Protein AF-A0A3D2IIH6-F1 (afdb_monomer)

Mean predicted aligned error: 4.32 Å

Radius of gyration: 14.69 Å; Cα contacts (8 Å, |Δi|>4): 122; chains: 1; bounding box: 38×23×38 Å

Nearest PDB structures (foldseek):
  1h8e-assembly1_E  TM=9.989E-01  e=1.960E-14  Bos taurus
  8h9e-assembly1_E  TM=9.942E-01  e=1.830E-14  Homo sapiens
  5dn6-assembly1_E  TM=9.930E-01  e=5.520E-14  Paracoccus denitrificans
  6yo0-assembly1_F1  TM=9.933E-01  e=1.354E-13  Tetrahymena thermophila
  6foc-assembly1_E  TM=9.956E-01  e=3.559E-13  Mycolicibacterium smegmatis MC2 155

Sequence (96 aa):
MNEPPGARARVALSGLTVAEYFRDEVSRDILLFIDNIFRFTQAGSEVSALLGRMPSAVGYQPTLATEMGAMQERITSTKKGSITSVQAVYVPADDL

pLDDT: mean 91.49, std 7.33, range [54.0, 97.81]

Solvent-accessible surface area (backbone atoms only — not comparable to full-atom values): 5538 Å² total; per-residue (Å²): 139,89,70,57,42,71,56,48,50,40,50,66,58,54,56,46,52,55,51,45,46,39,15,68,75,66,44,34,78,40,83,44,78,39,86,47,53,44,51,35,54,52,17,41,23,54,47,32,52,75,70,69,49,74,62,36,78,97,62,34,36,73,56,46,69,59,58,49,44,67,55,52,70,68,58,41,72,56,98,51,23,28,41,48,73,52,66,44,74,70,63,71,92,80,63,131

Secondary structure (DSSP, 8-state):
--S-HHHHHHHHHHHHHHHHHHHHTS---EEEEETTHHHHHHHHHHHHHHTTPPP-GGG--TTHHHHHHHHHTTSS--SS--EEEEE----GGG--

Foldseek 3Di:
DPDALVCQLCVLVVQLVVVVCCCPVVLEAEEAEAPAPVSNFVSQLVVQVVVVADADPPSTHPCSVVSVCVSVVSQAADPSYHYHYDHHYDDPPPDD

Structure (mmCIF, N/CA/C/O backbone):
data_AF-A0A3D2IIH6-F1
#
_entry.id   AF-A0A3D2IIH6-F1
#
loop_
_atom_site.group_PDB
_atom_site.id
_atom_site.type_symbol
_atom_site.label_atom_id
_atom_site.label_alt_id
_atom_site.label_comp_id
_atom_site.label_asym_id
_atom_site.label_entity_id
_atom_site.label_seq_id
_atom_site.pdbx_PDB_ins_code
_atom_site.Cartn_x
_atom_site.Cartn_y
_atom_site.Cartn_z
_atom_site.occupancy
_atom_site.B_iso_or_equiv
_atom_site.auth_seq_id
_atom_site.auth_comp_id
_atom_site.auth_asym_id
_atom_site.auth_atom_id
_atom_site.pdbx_PDB_model_num
ATOM 1 N N . MET A 1 1 ? 1.399 -14.202 -11.288 1.00 62.03 1 MET A N 1
ATOM 2 C CA . MET A 1 1 ? 1.128 -12.754 -11.443 1.00 62.03 1 MET A CA 1
ATOM 3 C C . MET A 1 1 ? 0.643 -12.533 -12.855 1.00 62.03 1 MET A C 1
ATOM 5 O O . MET A 1 1 ? 1.451 -12.350 -13.750 1.00 62.03 1 MET A O 1
ATOM 9 N N . ASN A 1 2 ? -0.663 -12.649 -13.049 1.00 89.69 2 ASN A N 1
ATOM 10 C CA . ASN A 1 2 ? -1.261 -12.776 -14.380 1.00 89.69 2 ASN A CA 1
ATOM 11 C C . ASN A 1 2 ? -2.012 -11.486 -14.750 1.00 89.69 2 ASN A C 1
ATOM 13 O O . ASN A 1 2 ? -2.352 -11.264 -15.904 1.00 89.69 2 ASN A O 1
ATOM 17 N N . GLU A 1 3 ? -2.249 -10.646 -13.739 1.00 94.19 3 GLU A N 1
ATOM 18 C CA . GLU A 1 3 ? -2.995 -9.401 -13.826 1.00 94.19 3 GLU A CA 1
ATOM 19 C C . GLU A 1 3 ? -2.126 -8.244 -14.339 1.00 94.19 3 GLU A C 1
ATOM 21 O O . GLU A 1 3 ? -0.935 -8.148 -13.991 1.00 94.19 3 GLU A O 1
ATOM 26 N N . PRO A 1 4 ? -2.721 -7.314 -15.109 1.00 94.62 4 PRO A N 1
ATOM 27 C CA . PRO A 1 4 ? -2.012 -6.159 -15.634 1.00 94.62 4 PRO A CA 1
ATOM 28 C C . PRO A 1 4 ? -1.500 -5.251 -14.503 1.00 94.62 4 PRO A C 1
ATOM 30 O O . PRO A 1 4 ? -2.063 -5.228 -13.400 1.00 94.62 4 PRO A O 1
ATOM 33 N N . PRO A 1 5 ? -0.450 -4.450 -14.760 1.00 92.50 5 PRO A N 1
ATOM 34 C CA . PRO A 1 5 ? 0.158 -3.594 -13.741 1.00 92.50 5 PRO A CA 1
ATOM 35 C C . PRO A 1 5 ? -0.830 -2.594 -13.130 1.00 92.50 5 PRO A C 1
ATOM 37 O O . PRO A 1 5 ? -0.766 -2.328 -11.936 1.00 92.50 5 PRO A O 1
ATOM 40 N N . GLY A 1 6 ? -1.818 -2.115 -13.893 1.00 93.00 6 GLY A N 1
ATOM 41 C CA . GLY A 1 6 ? -2.874 -1.250 -13.358 1.00 93.00 6 GLY A CA 1
ATOM 42 C C . GLY A 1 6 ? -3.699 -1.910 -12.245 1.00 93.00 6 GLY A C 1
ATOM 43 O O . GLY A 1 6 ? -3.952 -1.284 -11.217 1.00 93.00 6 GLY A O 1
ATOM 44 N N . ALA A 1 7 ? -4.065 -3.185 -12.408 1.00 94.12 7 ALA A N 1
ATOM 45 C CA . ALA A 1 7 ? -4.798 -3.932 -11.387 1.00 94.12 7 ALA A CA 1
ATOM 46 C C . ALA A 1 7 ? -3.921 -4.175 -10.147 1.00 94.12 7 ALA A C 1
ATOM 48 O O . ALA A 1 7 ? -4.338 -3.908 -9.018 1.00 94.12 7 ALA A O 1
ATOM 49 N N . ARG A 1 8 ? -2.662 -4.584 -10.354 1.00 93.69 8 ARG A N 1
ATOM 50 C CA . ARG A 1 8 ? -1.686 -4.795 -9.270 1.00 93.69 8 ARG A CA 1
ATOM 51 C C . ARG A 1 8 ? -1.386 -3.519 -8.474 1.00 93.69 8 ARG A C 1
ATOM 53 O O . ARG A 1 8 ? -1.258 -3.582 -7.257 1.00 93.69 8 ARG A O 1
ATOM 60 N N . ALA A 1 9 ? -1.346 -2.361 -9.128 1.00 92.62 9 ALA A N 1
ATOM 61 C CA . ALA A 1 9 ? -1.131 -1.071 -8.472 1.00 92.62 9 ALA A CA 1
ATOM 62 C C . ALA A 1 9 ? -2.342 -0.590 -7.644 1.00 92.62 9 ALA A C 1
ATOM 64 O O . ALA A 1 9 ? -2.226 0.362 -6.876 1.00 92.62 9 ALA A O 1
ATOM 65 N N . ARG A 1 10 ? -3.524 -1.209 -7.786 1.00 94.44 10 ARG A N 1
ATOM 66 C CA . ARG A 1 10 ? -4.759 -0.787 -7.093 1.00 94.44 10 ARG A CA 1
ATOM 67 C C . ARG A 1 10 ? -5.308 -1.807 -6.104 1.00 94.44 10 ARG A C 1
ATOM 69 O O . ARG A 1 10 ? -6.020 -1.412 -5.180 1.00 94.44 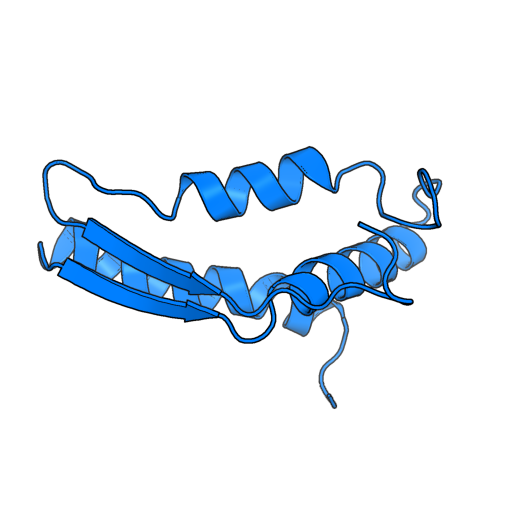10 ARG A O 1
ATOM 76 N N . VAL A 1 11 ? -4.965 -3.087 -6.243 1.00 95.31 11 VAL A N 1
ATOM 77 C CA . VAL A 1 11 ? -5.499 -4.157 -5.383 1.00 95.31 11 VAL A CA 1
ATOM 78 C C . VAL A 1 11 ? -5.225 -3.912 -3.895 1.00 95.31 11 VAL A C 1
ATOM 80 O O . VAL A 1 11 ? -6.118 -4.091 -3.071 1.00 95.31 11 VAL A O 1
ATOM 83 N N . ALA A 1 12 ? -4.043 -3.393 -3.550 1.00 94.44 12 ALA A N 1
ATOM 84 C CA . ALA A 1 12 ? -3.693 -3.098 -2.163 1.00 94.44 12 ALA A CA 1
ATOM 85 C C . ALA A 1 12 ? -4.566 -1.979 -1.562 1.00 94.44 12 ALA A C 1
ATOM 87 O O . ALA A 1 12 ? -4.983 -2.067 -0.411 1.00 94.44 12 ALA A O 1
ATOM 88 N N . LEU A 1 13 ? -4.926 -0.968 -2.363 1.00 96.00 13 LEU A N 1
ATOM 89 C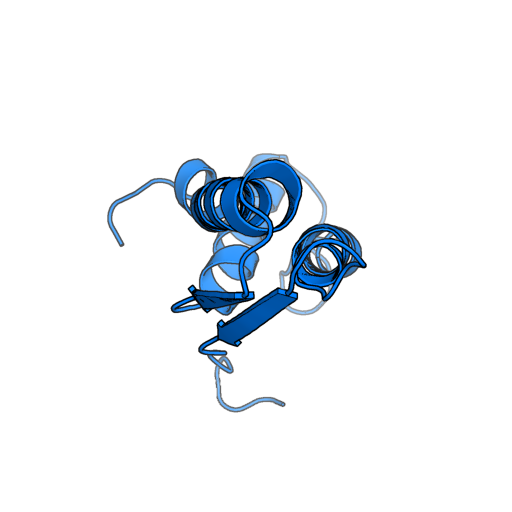 CA . LEU A 1 13 ? -5.847 0.097 -1.948 1.00 96.00 13 LEU A CA 1
ATOM 90 C C . LEU A 1 13 ? -7.273 -0.426 -1.763 1.00 96.00 13 LEU A C 1
ATOM 92 O O . LEU A 1 13 ? -7.984 0.050 -0.887 1.00 96.00 13 LEU A O 1
ATOM 96 N N . SER A 1 14 ? -7.674 -1.410 -2.569 1.00 96.38 14 SER A N 1
ATOM 97 C CA . SER A 1 14 ? -8.995 -2.037 -2.458 1.00 96.38 14 SER A CA 1
ATOM 98 C C . SER A 1 14 ? -9.115 -2.818 -1.149 1.00 96.38 14 SER A C 1
ATOM 100 O O . SER A 1 14 ? -10.081 -2.635 -0.412 1.00 96.38 14 SER A O 1
ATOM 102 N N . GLY A 1 15 ? -8.101 -3.626 -0.812 1.00 95.31 15 GLY A N 1
ATOM 103 C CA . GLY A 1 15 ? -8.040 -4.322 0.478 1.00 95.31 15 GLY A CA 1
ATOM 104 C C . GLY A 1 15 ? -7.999 -3.354 1.663 1.00 95.31 15 GLY A C 1
ATOM 105 O O . GLY A 1 15 ? -8.694 -3.558 2.657 1.00 95.31 15 GLY A O 1
ATOM 106 N N . LEU A 1 16 ? -7.257 -2.254 1.526 1.00 96.44 16 LEU A N 1
ATOM 107 C CA . LEU A 1 16 ? -7.197 -1.202 2.534 1.00 96.44 16 LEU A CA 1
ATOM 108 C C . LEU A 1 16 ? -8.555 -0.528 2.758 1.00 96.44 16 LEU A C 1
ATOM 110 O O . LEU A 1 16 ? -8.948 -0.359 3.902 1.00 96.44 16 LEU A O 1
ATOM 114 N N . THR A 1 17 ? -9.309 -0.213 1.705 1.00 97.25 17 THR A N 1
ATOM 115 C CA . THR A 1 17 ? -10.655 0.369 1.845 1.00 97.25 17 THR A CA 1
ATOM 116 C C . THR A 1 17 ? -11.618 -0.564 2.582 1.00 97.25 17 THR A C 1
ATOM 118 O O . THR A 1 17 ? -12.425 -0.104 3.387 1.00 97.25 17 THR A O 1
ATOM 121 N N . VAL A 1 18 ? -11.511 -1.880 2.371 1.00 96.94 18 VAL A N 1
ATOM 122 C CA . VAL A 1 18 ? -12.288 -2.856 3.152 1.00 96.94 18 VAL A CA 1
ATOM 123 C C . VAL A 1 18 ? -11.879 -2.821 4.628 1.00 96.94 18 VAL A C 1
ATOM 125 O O . VAL A 1 18 ? -12.743 -2.795 5.501 1.00 96.94 18 VAL A O 1
ATOM 128 N N . ALA A 1 19 ? -10.577 -2.775 4.922 1.00 96.69 19 ALA A N 1
ATOM 129 C CA . ALA A 1 19 ? -10.086 -2.672 6.296 1.00 96.69 19 ALA A CA 1
ATOM 130 C C . ALA A 1 19 ? -10.520 -1.359 6.974 1.00 96.69 19 ALA A C 1
ATOM 132 O O . ALA A 1 19 ? -10.927 -1.371 8.134 1.00 96.69 19 ALA A O 1
ATOM 133 N N . GLU A 1 20 ? -10.498 -0.243 6.246 1.00 97.12 20 GLU A N 1
ATOM 134 C CA . GLU A 1 20 ? -10.955 1.061 6.732 1.00 97.12 20 GLU A CA 1
ATOM 135 C C . GLU A 1 20 ? -12.443 1.062 7.069 1.00 97.12 20 GLU A C 1
ATOM 137 O O . GLU A 1 20 ? -12.814 1.594 8.107 1.00 97.12 20 GLU A O 1
ATOM 142 N N . TYR A 1 21 ? -13.292 0.409 6.270 1.00 97.44 21 TYR A N 1
ATOM 143 C CA . TYR A 1 21 ? -14.710 0.269 6.610 1.00 97.44 21 TYR A CA 1
ATOM 144 C C . TYR A 1 21 ? -14.897 -0.408 7.976 1.00 97.44 21 TYR A C 1
ATOM 146 O O . TYR A 1 21 ? -15.649 0.069 8.828 1.00 97.44 21 TYR A O 1
ATOM 154 N N . PHE A 1 22 ? -14.168 -1.495 8.234 1.00 96.88 22 PHE A N 1
ATOM 155 C CA . PHE A 1 22 ? -14.245 -2.169 9.527 1.00 96.88 22 PHE A CA 1
ATOM 156 C C . PHE A 1 22 ? -13.639 -1.348 10.676 1.00 96.88 22 PHE A C 1
ATOM 158 O O . PHE A 1 22 ? -14.160 -1.396 11.793 1.00 96.88 22 PHE A O 1
ATOM 165 N N . ARG A 1 23 ? -12.589 -0.566 10.410 1.00 96.56 23 ARG A N 1
ATOM 166 C CA . ARG A 1 23 ? -12.004 0.366 11.383 1.00 96.56 23 ARG A CA 1
ATOM 167 C C . ARG A 1 23 ? -12.960 1.513 11.728 1.00 96.56 23 ARG A C 1
ATOM 169 O O . ARG A 1 23 ? -13.125 1.830 12.901 1.00 96.56 23 ARG A O 1
ATOM 176 N N . ASP A 1 24 ? -13.570 2.144 10.726 1.00 96.38 24 ASP A N 1
ATOM 177 C CA . ASP A 1 24 ? -14.235 3.446 10.873 1.00 96.38 24 ASP A CA 1
ATOM 178 C C . ASP A 1 24 ? -15.753 3.359 11.045 1.00 96.38 24 ASP A C 1
ATOM 180 O O . ASP A 1 24 ? -16.329 4.194 11.749 1.00 96.38 24 ASP A O 1
ATOM 184 N N . GLU A 1 25 ? -16.404 2.369 10.435 1.00 96.62 25 GLU A N 1
ATOM 185 C CA . GLU A 1 25 ? -17.859 2.186 10.523 1.00 96.62 25 GLU A CA 1
ATOM 186 C C . GLU A 1 25 ? -18.217 1.108 11.545 1.00 96.62 25 GLU A C 1
ATOM 188 O O . GLU A 1 25 ? -19.105 1.294 12.374 1.00 96.62 25 GLU A O 1
ATOM 193 N N . VAL A 1 26 ? -17.479 -0.007 11.549 1.00 95.94 26 VAL A N 1
ATOM 194 C CA . VAL A 1 26 ? -17.728 -1.122 12.484 1.00 95.94 26 VAL A CA 1
ATOM 195 C C . VAL A 1 26 ? -16.965 -0.953 13.806 1.00 95.94 26 VAL A C 1
ATOM 197 O O . VAL A 1 26 ? -17.302 -1.611 14.791 1.00 95.94 26 VAL A O 1
ATOM 200 N N . SER A 1 27 ? -15.988 -0.038 13.861 1.00 95.25 27 SER A N 1
ATOM 201 C CA . SER A 1 27 ? -15.191 0.274 15.060 1.00 95.25 27 SER A CA 1
ATOM 202 C C . SER A 1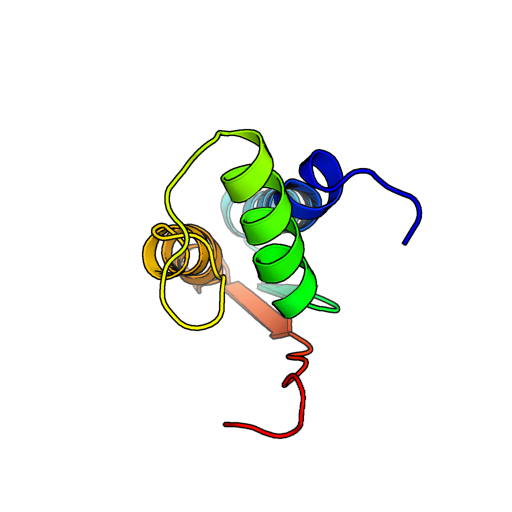 27 ? -14.486 -0.956 15.650 1.00 95.25 27 SER A C 1
ATOM 204 O O . SER A 1 27 ? -14.646 -1.297 16.824 1.00 95.25 27 SER A O 1
ATOM 206 N N . ARG A 1 28 ? -13.751 -1.686 14.801 1.00 92.44 28 ARG A N 1
ATOM 207 C CA . ARG A 1 28 ? -13.010 -2.902 15.173 1.00 92.44 28 ARG A CA 1
ATOM 208 C C . ARG A 1 28 ? -11.515 -2.745 14.947 1.00 92.44 28 ARG A C 1
ATOM 210 O O . ARG A 1 28 ? -11.080 -1.988 14.083 1.00 92.44 28 ARG A O 1
ATOM 217 N N . ASP A 1 29 ? -10.757 -3.537 15.694 1.00 95.62 29 ASP A N 1
ATOM 218 C CA . ASP A 1 29 ? -9.336 -3.743 15.453 1.00 95.62 29 ASP A CA 1
ATOM 219 C C . ASP A 1 29 ? -9.154 -4.812 14.381 1.00 95.62 29 ASP A C 1
ATOM 221 O O . ASP A 1 29 ? -9.656 -5.933 14.499 1.00 95.62 29 ASP A O 1
ATOM 225 N N . ILE A 1 30 ? -8.464 -4.440 13.309 1.00 96.88 30 ILE A N 1
ATOM 226 C CA . ILE A 1 30 ? -8.324 -5.237 12.098 1.00 96.88 30 ILE A CA 1
ATOM 227 C C . ILE A 1 30 ? -6.864 -5.586 11.882 1.00 96.88 30 ILE A C 1
ATOM 229 O O . ILE A 1 30 ? -5.979 -4.741 11.992 1.00 96.88 30 ILE A O 1
ATOM 233 N N . LEU A 1 31 ? -6.630 -6.845 11.526 1.00 96.69 31 LEU A N 1
ATOM 234 C CA . LEU A 1 31 ? -5.334 -7.320 11.074 1.00 96.69 31 LEU A CA 1
ATOM 235 C C . LEU A 1 31 ? -5.333 -7.370 9.541 1.00 96.69 31 LEU A C 1
ATOM 237 O O . LEU A 1 31 ? -6.109 -8.112 8.939 1.00 96.69 31 LEU A O 1
ATOM 241 N N . LEU A 1 32 ? -4.485 -6.557 8.913 1.00 96.50 32 LEU A N 1
ATOM 242 C CA . LEU A 1 32 ? -4.338 -6.455 7.463 1.00 96.50 32 LEU A CA 1
ATOM 243 C C . LEU A 1 32 ? -3.038 -7.130 7.017 1.00 96.50 32 LEU A C 1
ATOM 245 O O . LEU A 1 32 ? -1.949 -6.713 7.400 1.00 96.50 32 LEU A O 1
ATOM 249 N N . PHE A 1 33 ? -3.142 -8.141 6.161 1.00 96.81 33 PHE A N 1
ATOM 250 C CA . PHE A 1 33 ? -1.980 -8.803 5.572 1.00 96.81 33 PHE A CA 1
ATOM 251 C C . PHE A 1 33 ? -1.755 -8.311 4.144 1.00 96.81 33 PHE A C 1
ATOM 253 O O . PHE A 1 33 ? -2.650 -8.418 3.305 1.00 96.81 33 PHE A O 1
ATOM 260 N N . ILE A 1 34 ? -0.560 -7.787 3.866 1.00 94.44 34 ILE A N 1
ATOM 261 C CA . ILE A 1 34 ? -0.153 -7.363 2.521 1.00 94.44 34 ILE A CA 1
ATOM 262 C C . ILE A 1 34 ? 1.037 -8.214 2.079 1.00 94.44 34 ILE A C 1
ATOM 264 O O . ILE A 1 34 ? 2.163 -8.016 2.531 1.00 94.44 34 ILE A O 1
ATOM 268 N N . ASP A 1 35 ? 0.791 -9.140 1.158 1.00 94.25 35 ASP A N 1
ATOM 269 C CA . ASP A 1 35 ? 1.826 -9.954 0.52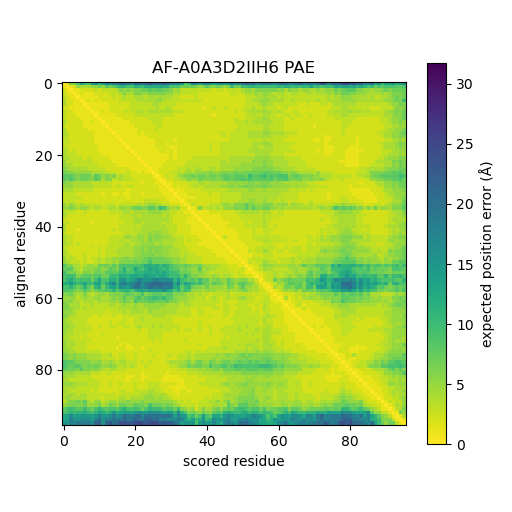1 1.00 94.25 35 ASP A CA 1
ATOM 270 C C . ASP A 1 35 ? 1.768 -9.748 -1.004 1.00 94.25 35 ASP A C 1
ATOM 272 O O . ASP A 1 35 ? 0.828 -10.180 -1.667 1.00 94.25 35 ASP A O 1
ATOM 276 N N . ASN A 1 36 ? 2.678 -9.005 -1.634 1.00 91.12 36 ASN A N 1
ATOM 277 C CA . ASN A 1 36 ? 3.892 -8.364 -1.119 1.00 91.12 36 ASN A CA 1
ATOM 278 C C . ASN A 1 36 ? 3.864 -6.862 -1.438 1.00 91.12 36 ASN A C 1
ATOM 280 O O . ASN A 1 36 ? 3.542 -6.484 -2.569 1.00 91.12 36 ASN A O 1
ATOM 284 N N . ILE A 1 37 ? 4.229 -6.000 -0.482 1.00 91.81 37 ILE A N 1
ATOM 285 C CA . ILE A 1 37 ? 4.136 -4.541 -0.664 1.00 91.81 37 ILE A CA 1
ATOM 286 C C . ILE A 1 37 ? 5.063 -4.029 -1.771 1.00 91.81 37 ILE A C 1
ATOM 288 O O . ILE A 1 37 ? 4.710 -3.104 -2.499 1.00 91.81 37 ILE A O 1
ATOM 292 N N . PHE A 1 38 ? 6.203 -4.684 -2.004 1.00 92.19 38 PHE A N 1
ATOM 293 C CA . PHE A 1 38 ? 7.091 -4.336 -3.114 1.00 92.19 38 PHE A CA 1
ATOM 294 C C . PHE A 1 38 ? 6.389 -4.458 -4.476 1.00 92.19 38 PHE A C 1
ATOM 296 O O . PHE A 1 38 ? 6.694 -3.729 -5.417 1.00 92.19 38 PHE A O 1
ATOM 303 N N . ARG A 1 39 ? 5.393 -5.344 -4.599 1.00 92.38 39 ARG A N 1
ATOM 304 C CA . ARG A 1 39 ? 4.659 -5.558 -5.856 1.00 92.38 39 ARG A CA 1
ATOM 305 C C . ARG A 1 39 ? 3.725 -4.405 -6.195 1.00 92.38 39 ARG A C 1
ATOM 307 O O . ARG A 1 39 ? 3.463 -4.189 -7.377 1.00 92.38 39 ARG A O 1
ATOM 314 N N . PHE A 1 40 ? 3.285 -3.645 -5.193 1.00 92.25 40 PHE A N 1
ATOM 315 C CA . PHE A 1 40 ? 2.599 -2.372 -5.396 1.00 92.25 40 PHE A CA 1
ATOM 316 C C . PHE A 1 40 ? 3.551 -1.346 -6.028 1.00 92.25 40 PHE A C 1
ATOM 318 O O . PHE A 1 40 ? 3.224 -0.767 -7.063 1.00 92.25 40 PHE A O 1
ATOM 325 N N . THR A 1 41 ? 4.764 -1.208 -5.482 1.00 92.00 41 THR A N 1
ATOM 326 C CA . THR A 1 41 ? 5.811 -0.329 -6.028 1.00 92.00 41 THR A CA 1
ATOM 327 C C . THR A 1 41 ? 6.213 -0.723 -7.448 1.00 92.00 41 THR A C 1
ATOM 329 O O . THR A 1 41 ? 6.218 0.123 -8.340 1.00 92.00 41 THR A O 1
ATOM 332 N N . GLN A 1 42 ? 6.482 -2.011 -7.681 1.00 91.75 42 GLN A N 1
ATOM 333 C CA . GLN A 1 42 ? 6.863 -2.539 -8.991 1.00 91.75 42 GLN A CA 1
ATOM 334 C C . GLN A 1 42 ? 5.789 -2.251 -10.047 1.00 91.75 42 GLN A C 1
ATOM 336 O O . GLN A 1 42 ? 6.091 -1.738 -11.123 1.00 91.75 42 GLN A O 1
ATOM 341 N N . ALA A 1 43 ? 4.524 -2.531 -9.724 1.00 92.88 43 ALA A N 1
ATOM 342 C CA . ALA A 1 43 ? 3.413 -2.236 -10.618 1.00 92.88 43 ALA A CA 1
ATOM 343 C C . ALA A 1 43 ? 3.276 -0.725 -10.879 1.00 92.88 43 ALA A C 1
ATOM 345 O O . ALA A 1 43 ? 3.005 -0.324 -12.009 1.00 92.88 43 ALA A O 1
ATOM 346 N N . GLY A 1 44 ? 3.510 0.116 -9.867 1.00 91.44 44 GLY A N 1
ATOM 347 C CA . GLY A 1 44 ? 3.547 1.573 -10.014 1.00 91.44 44 GLY A CA 1
ATOM 348 C C . GLY A 1 44 ? 4.639 2.051 -10.974 1.00 91.44 44 GLY A C 1
ATOM 349 O O . GLY A 1 44 ? 4.378 2.910 -11.817 1.00 91.44 44 GLY A O 1
ATOM 350 N N . SER A 1 45 ? 5.830 1.449 -10.921 1.00 92.12 45 SER A N 1
ATOM 351 C CA . SER A 1 45 ? 6.920 1.737 -11.864 1.00 92.12 45 SER A CA 1
ATOM 352 C C . SER A 1 45 ? 6.550 1.357 -13.303 1.00 92.12 45 SER A C 1
ATOM 354 O O . SER A 1 45 ? 6.733 2.166 -14.212 1.00 92.12 45 SER A O 1
ATOM 356 N N . GLU A 1 46 ? 5.945 0.182 -13.512 1.00 92.62 46 GLU A N 1
ATOM 357 C CA . GLU A 1 46 ? 5.454 -0.253 -14.830 1.00 92.62 46 GLU A CA 1
ATOM 358 C C . GLU A 1 46 ? 4.393 0.715 -15.390 1.00 92.62 46 GLU A C 1
ATOM 360 O O . GLU A 1 46 ? 4.474 1.136 -16.545 1.00 92.62 46 GLU A O 1
ATOM 365 N N . VAL A 1 47 ? 3.420 1.130 -14.567 1.00 91.50 47 VAL A N 1
ATOM 366 C CA . VAL A 1 47 ? 2.395 2.111 -14.969 1.00 91.50 47 VAL A CA 1
ATOM 367 C C . VAL A 1 47 ? 3.017 3.477 -15.269 1.00 91.50 47 VAL A C 1
ATOM 369 O O . VAL A 1 47 ? 2.648 4.120 -16.248 1.00 91.50 47 VAL A O 1
ATOM 372 N N . SER A 1 48 ? 3.973 3.931 -14.458 1.00 90.25 48 SER A N 1
ATOM 373 C CA . SER A 1 48 ? 4.652 5.216 -14.650 1.00 90.25 48 SER A CA 1
ATOM 374 C C . SER A 1 48 ? 5.420 5.273 -15.972 1.00 90.25 48 SER A C 1
ATOM 376 O O . SER A 1 48 ? 5.373 6.295 -16.659 1.00 90.25 48 SER A O 1
ATOM 378 N N . ALA A 1 49 ? 6.075 4.172 -16.349 1.00 90.56 49 ALA A N 1
ATOM 379 C CA . ALA A 1 49 ? 6.756 4.047 -17.633 1.00 90.56 49 ALA A CA 1
ATOM 380 C C . ALA A 1 49 ? 5.767 4.112 -18.810 1.00 90.56 49 ALA A C 1
ATOM 382 O O . ALA A 1 49 ? 6.001 4.845 -19.769 1.00 90.56 49 ALA A O 1
ATOM 383 N N . LEU A 1 50 ? 4.621 3.424 -18.710 1.00 90.69 50 LEU A N 1
ATOM 384 C CA . LEU A 1 50 ? 3.557 3.483 -19.725 1.00 90.69 50 LEU A CA 1
ATOM 385 C C . LEU A 1 50 ? 2.947 4.888 -19.874 1.00 90.69 50 LEU A C 1
ATOM 387 O O . LEU A 1 50 ? 2.497 5.250 -20.956 1.00 90.69 50 LEU A O 1
ATOM 391 N N . LEU A 1 51 ? 2.954 5.689 -18.805 1.00 89.88 51 LEU A N 1
ATOM 392 C CA . LEU A 1 51 ? 2.509 7.087 -18.812 1.00 89.88 51 LEU A CA 1
ATOM 393 C C . LEU A 1 51 ? 3.576 8.072 -19.326 1.00 89.88 51 LEU A C 1
ATOM 395 O O . LEU A 1 51 ? 3.338 9.278 -19.308 1.00 89.88 51 LEU A O 1
ATOM 399 N N . GLY A 1 52 ? 4.748 7.591 -19.753 1.00 90.50 52 GLY A N 1
ATOM 400 C CA . GLY A 1 52 ? 5.822 8.430 -20.292 1.00 90.50 52 GLY A CA 1
ATOM 401 C C . GLY A 1 52 ? 6.495 9.332 -19.254 1.00 90.50 52 GLY A C 1
ATOM 402 O O . GLY A 1 52 ? 7.110 10.336 -19.612 1.00 90.50 52 GLY A O 1
ATOM 403 N N . ARG A 1 53 ? 6.373 9.014 -17.960 1.00 88.75 53 ARG A N 1
ATOM 404 C CA . ARG A 1 53 ? 7.059 9.763 -16.900 1.00 88.75 53 ARG A CA 1
ATOM 405 C C . ARG A 1 53 ? 8.540 9.401 -16.900 1.00 88.75 53 ARG A C 1
ATOM 407 O O . ARG A 1 53 ? 8.888 8.227 -17.011 1.00 88.75 53 ARG A O 1
ATOM 414 N N . MET A 1 54 ? 9.407 10.397 -16.717 1.00 88.94 54 MET A N 1
ATOM 415 C CA . MET A 1 54 ? 10.838 10.137 -16.554 1.00 88.94 54 MET A CA 1
ATOM 416 C C . MET A 1 54 ? 11.078 9.275 -15.302 1.00 88.94 54 MET A C 1
ATOM 418 O O . MET A 1 54 ? 10.541 9.612 -14.240 1.00 88.94 54 MET A O 1
ATOM 422 N N . PRO A 1 55 ? 11.848 8.177 -15.408 1.00 84.56 55 PRO A N 1
ATOM 423 C CA . PRO A 1 55 ? 12.165 7.337 -14.263 1.00 84.56 55 PRO A CA 1
ATOM 424 C C . PRO A 1 55 ? 13.080 8.077 -13.282 1.00 84.56 55 PRO A C 1
ATOM 426 O O . PRO A 1 55 ? 13.887 8.922 -13.668 1.00 84.56 55 PRO A O 1
ATOM 429 N N . SER A 1 56 ? 12.939 7.740 -12.005 1.00 86.38 56 SER A N 1
ATOM 430 C CA . SER A 1 56 ? 13.803 8.202 -10.920 1.00 86.38 56 SER A CA 1
ATOM 431 C C . SER A 1 56 ? 14.964 7.218 -10.699 1.00 86.38 56 SER A C 1
ATOM 433 O O . SER A 1 56 ? 15.257 6.373 -11.550 1.00 86.38 56 SER A O 1
ATOM 435 N N . ALA A 1 57 ? 15.635 7.322 -9.548 1.00 79.81 57 ALA A N 1
ATOM 436 C CA . ALA A 1 57 ? 16.704 6.420 -9.133 1.00 79.81 57 ALA A CA 1
ATOM 437 C C . ALA A 1 57 ? 16.307 4.943 -9.318 1.00 79.81 57 ALA A C 1
ATOM 439 O O . ALA A 1 57 ? 15.192 4.541 -8.985 1.00 79.81 57 ALA A O 1
ATOM 440 N N . VAL A 1 58 ? 17.230 4.148 -9.872 1.00 78.81 58 VAL A N 1
ATOM 441 C CA . VAL A 1 58 ? 17.098 2.687 -10.063 1.00 78.81 58 VAL A CA 1
ATOM 442 C C . VAL A 1 58 ? 15.878 2.273 -10.920 1.00 78.81 58 VAL A C 1
ATOM 444 O O . VAL A 1 58 ? 15.507 1.106 -10.972 1.00 78.81 58 VAL A O 1
ATOM 447 N N . GLY A 1 59 ? 15.260 3.209 -11.654 1.00 80.81 59 GLY A N 1
ATOM 448 C CA . GLY A 1 59 ? 14.132 2.920 -12.548 1.00 80.81 59 GLY A CA 1
ATOM 449 C C . GLY A 1 59 ? 12.749 2.982 -11.891 1.00 80.81 59 GLY A C 1
ATOM 450 O O . GLY A 1 59 ? 11.761 2.645 -12.544 1.00 80.81 59 GLY A O 1
ATOM 451 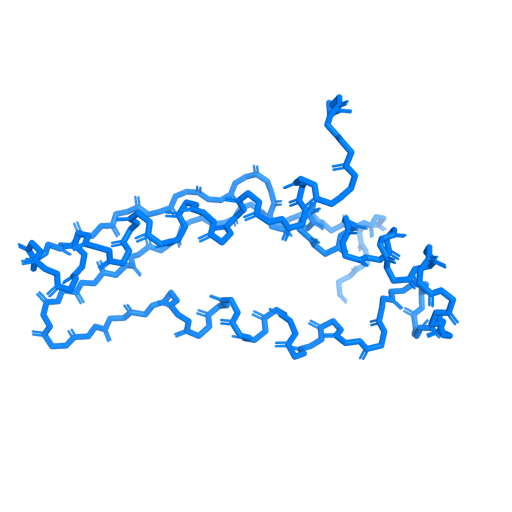N N . TYR A 1 60 ? 12.653 3.434 -10.636 1.00 87.50 60 TYR A N 1
ATOM 452 C CA . TYR A 1 60 ? 11.367 3.625 -9.960 1.00 87.50 60 TYR A CA 1
ATOM 453 C C . TYR A 1 60 ? 10.595 4.837 -10.489 1.00 87.50 60 TYR A C 1
ATOM 455 O O . TYR A 1 60 ? 11.156 5.756 -11.094 1.00 87.50 60 TYR A O 1
ATOM 463 N N . GLN A 1 61 ? 9.290 4.883 -10.217 1.00 87.38 61 GLN A N 1
ATOM 464 C CA . GLN A 1 61 ? 8.485 6.059 -10.523 1.00 87.38 61 GLN A CA 1
ATOM 465 C C . GLN A 1 61 ? 8.924 7.278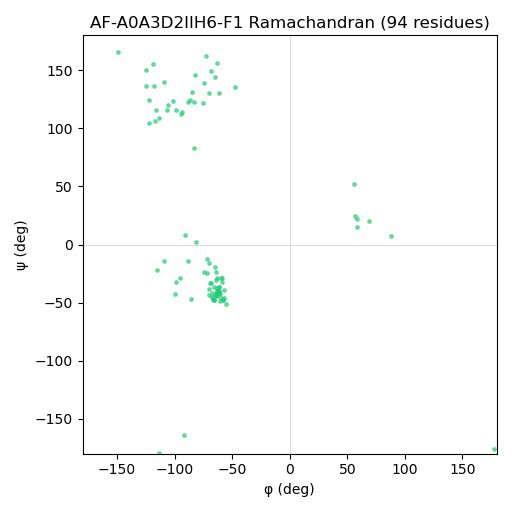 -9.683 1.00 87.38 61 GLN A C 1
ATOM 467 O O . GLN A 1 61 ? 9.242 7.131 -8.500 1.00 87.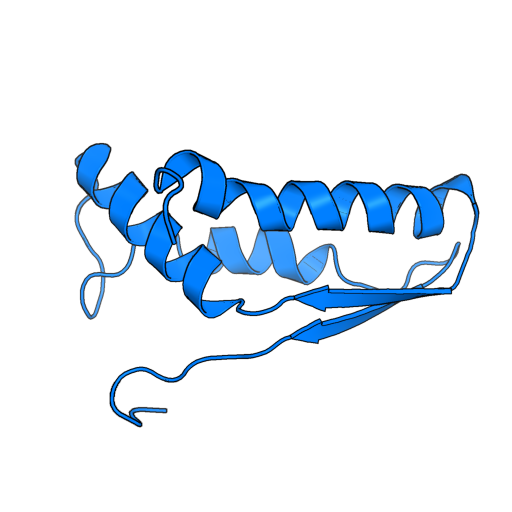38 61 GLN A O 1
ATOM 472 N N . PRO A 1 62 ? 8.881 8.508 -10.231 1.00 88.44 62 PRO A N 1
ATOM 473 C CA . PRO A 1 62 ? 9.221 9.720 -9.476 1.00 88.44 62 PRO A CA 1
ATOM 474 C C . PRO A 1 62 ? 8.241 9.999 -8.326 1.00 88.44 62 PRO A C 1
ATOM 476 O O . PRO A 1 62 ? 8.570 10.713 -7.386 1.00 88.44 62 PRO A O 1
ATOM 479 N N . THR A 1 63 ? 7.042 9.414 -8.380 1.00 90.56 63 THR A N 1
ATOM 480 C CA . THR A 1 63 ? 5.976 9.563 -7.381 1.00 90.56 63 THR A CA 1
ATOM 481 C C . THR A 1 63 ? 6.013 8.505 -6.276 1.00 90.56 63 THR A C 1
ATOM 483 O O . THR A 1 63 ? 5.091 8.463 -5.464 1.00 90.56 63 THR A O 1
ATOM 486 N N . LEU A 1 64 ? 7.058 7.669 -6.207 1.00 89.81 64 LEU A N 1
ATOM 487 C CA . LEU A 1 64 ? 7.112 6.505 -5.315 1.00 89.81 64 LEU A CA 1
ATOM 488 C C . LEU A 1 64 ? 6.865 6.878 -3.849 1.00 89.81 64 LEU A C 1
ATOM 490 O O . LEU A 1 64 ? 6.000 6.295 -3.201 1.00 89.81 64 LEU A O 1
ATOM 494 N N . ALA A 1 65 ? 7.598 7.869 -3.338 1.00 90.69 65 ALA A N 1
ATOM 495 C CA . ALA A 1 65 ? 7.496 8.280 -1.940 1.00 90.69 65 ALA A CA 1
ATOM 496 C C . ALA A 1 65 ? 6.085 8.784 -1.596 1.00 90.69 65 ALA A C 1
ATOM 498 O O . ALA A 1 65 ? 5.526 8.424 -0.564 1.00 90.69 65 ALA A O 1
ATOM 499 N N . THR A 1 66 ? 5.482 9.571 -2.489 1.00 91.75 66 THR A N 1
ATOM 500 C CA . THR A 1 66 ? 4.134 10.116 -2.293 1.00 91.75 66 THR A CA 1
ATOM 501 C C . THR A 1 66 ? 3.062 9.031 -2.376 1.00 91.75 66 THR A C 1
ATOM 503 O O . THR A 1 66 ? 2.155 9.013 -1.551 1.00 91.75 66 THR A O 1
ATOM 506 N N . GLU A 1 67 ? 3.156 8.114 -3.342 1.00 90.75 67 GLU A N 1
ATOM 507 C CA . GLU A 1 67 ? 2.196 7.015 -3.512 1.00 90.75 67 GLU A CA 1
ATOM 508 C C . GLU A 1 67 ? 2.269 6.009 -2.361 1.00 90.75 67 GLU A C 1
ATOM 510 O O . GLU A 1 67 ? 1.230 5.578 -1.858 1.00 90.75 67 GLU A O 1
ATOM 515 N N . MET A 1 68 ? 3.483 5.670 -1.918 1.00 93.00 68 MET A N 1
ATOM 516 C CA . MET A 1 68 ? 3.692 4.810 -0.757 1.00 93.00 68 MET A CA 1
ATOM 517 C C . MET A 1 68 ? 3.190 5.491 0.517 1.00 93.00 68 MET A C 1
ATOM 519 O O . MET A 1 68 ? 2.425 4.886 1.260 1.00 93.00 68 MET A O 1
ATOM 523 N N . GLY A 1 69 ? 3.543 6.760 0.739 1.00 94.50 69 GLY A N 1
ATOM 524 C CA . GLY A 1 69 ? 3.079 7.524 1.898 1.00 94.50 69 GLY A CA 1
ATOM 525 C C . GLY A 1 69 ? 1.554 7.607 1.961 1.00 94.50 69 GLY A C 1
ATOM 526 O O . GLY A 1 69 ? 0.959 7.265 2.975 1.00 94.50 69 GLY A O 1
ATOM 527 N N . ALA A 1 70 ? 0.894 7.948 0.852 1.00 94.38 70 ALA A N 1
ATOM 528 C CA . ALA A 1 70 ? -0.567 8.031 0.800 1.00 94.38 70 ALA A CA 1
ATOM 529 C C . ALA A 1 70 ? -1.270 6.707 1.154 1.00 94.38 70 ALA A C 1
ATOM 531 O O . ALA A 1 70 ? -2.405 6.712 1.633 1.00 94.38 70 ALA A O 1
ATOM 532 N N . MET A 1 71 ? -0.623 5.573 0.893 1.00 94.56 71 MET A N 1
ATOM 533 C CA . MET A 1 71 ? -1.147 4.252 1.217 1.00 94.56 71 MET A CA 1
ATOM 534 C C . MET A 1 71 ? -0.824 3.838 2.657 1.00 94.56 71 MET A C 1
ATOM 536 O O . MET A 1 71 ? -1.720 3.392 3.368 1.00 94.56 71 MET A O 1
ATOM 540 N N . GLN A 1 72 ? 0.420 4.017 3.097 1.00 95.12 72 GLN A N 1
ATOM 541 C CA . GLN A 1 72 ? 0.872 3.608 4.428 1.00 95.12 72 GLN A CA 1
ATOM 542 C C . GLN A 1 72 ? 0.261 4.469 5.538 1.00 95.12 72 GLN A C 1
ATOM 544 O O . GLN A 1 72 ? -0.159 3.927 6.551 1.00 95.12 72 GLN A O 1
ATOM 549 N N . GLU A 1 73 ? 0.095 5.779 5.333 1.00 95.69 73 GLU A N 1
ATOM 550 C CA . GLU A 1 73 ? -0.503 6.679 6.338 1.00 95.69 73 GLU A CA 1
ATOM 551 C C . GLU A 1 73 ? -1.970 6.346 6.651 1.00 95.69 73 GLU A C 1
ATOM 553 O O . GLU A 1 73 ? -2.490 6.647 7.725 1.00 95.69 73 GLU A O 1
ATOM 558 N N . ARG A 1 74 ? -2.661 5.685 5.720 1.00 96.50 74 ARG A N 1
ATOM 559 C CA . ARG A 1 74 ? -4.025 5.189 5.937 1.00 96.50 74 A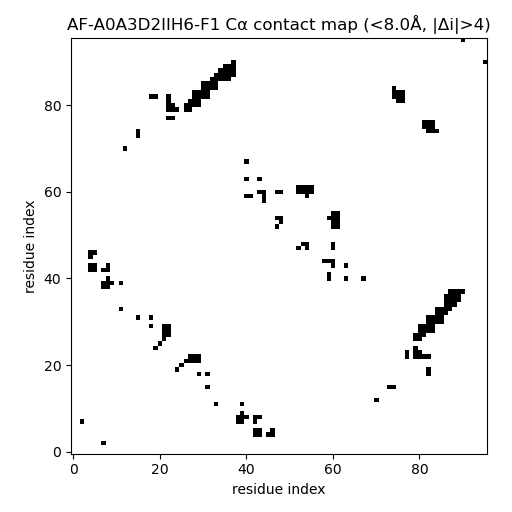RG A CA 1
ATOM 560 C C . ARG A 1 74 ? -4.059 3.953 6.836 1.00 96.50 74 ARG A C 1
ATOM 562 O O . ARG A 1 74 ? -5.082 3.697 7.473 1.00 96.50 74 ARG A O 1
ATOM 569 N N . ILE A 1 75 ? -2.963 3.200 6.911 1.00 96.00 75 ILE A N 1
ATOM 570 C CA . ILE A 1 75 ? -2.788 2.056 7.807 1.00 96.00 75 ILE A CA 1
ATOM 571 C C . ILE A 1 75 ? -2.357 2.596 9.170 1.00 96.00 75 ILE A C 1
ATOM 573 O O . ILE A 1 75 ? -1.180 2.678 9.504 1.00 96.00 75 ILE A O 1
ATOM 577 N N . THR A 1 76 ? -3.343 3.011 9.956 1.00 96.75 76 THR A N 1
ATOM 578 C CA . THR A 1 76 ? -3.100 3.621 11.261 1.00 96.75 76 THR A CA 1
ATOM 579 C C . THR A 1 76 ? -4.236 3.339 12.236 1.00 96.75 76 THR A C 1
ATOM 581 O O . THR A 1 76 ? -5.336 2.915 11.852 1.00 96.75 76 THR A O 1
ATOM 584 N N . SER A 1 77 ? -3.956 3.599 13.508 1.00 95.62 77 SER A N 1
ATOM 585 C CA . SER A 1 77 ? -4.931 3.568 14.589 1.00 95.62 77 SER A CA 1
ATOM 586 C C . SER A 1 77 ? -5.671 4.897 14.678 1.00 95.62 77 SER A C 1
ATOM 588 O O . SER A 1 77 ? -5.063 5.966 14.719 1.00 95.62 77 SER A O 1
ATOM 590 N N . THR A 1 78 ? -6.998 4.836 14.742 1.00 95.31 78 THR A N 1
ATOM 591 C CA . THR A 1 78 ? -7.864 5.999 14.951 1.00 95.31 78 THR A CA 1
ATOM 592 C C . THR A 1 78 ? -8.564 5.891 16.304 1.00 95.31 78 THR A C 1
ATOM 594 O O . THR A 1 78 ? -8.376 4.943 17.062 1.00 95.31 78 THR A O 1
ATOM 597 N N . LYS A 1 79 ? -9.410 6.874 16.631 1.00 94.25 79 LYS A N 1
ATOM 598 C CA . LYS A 1 79 ? -10.247 6.820 17.841 1.00 94.25 79 LYS A CA 1
ATOM 599 C C . LYS A 1 79 ? -11.367 5.775 17.761 1.00 94.25 79 LYS A C 1
ATOM 601 O O . LYS A 1 79 ? -11.969 5.481 18.787 1.00 94.25 79 LYS A O 1
ATOM 606 N N . LYS A 1 80 ? -11.687 5.282 16.561 1.00 93.88 80 LYS A N 1
ATOM 607 C CA . LYS A 1 80 ? -12.789 4.338 16.325 1.00 93.88 80 LYS A CA 1
ATOM 608 C C . LYS A 1 80 ? -12.325 2.879 16.309 1.00 93.88 80 LYS A C 1
ATOM 610 O O . LYS A 1 80 ? -13.087 1.998 16.679 1.00 93.88 80 LYS A O 1
ATOM 615 N N . GLY A 1 81 ? -11.079 2.633 15.922 1.00 95.31 81 GLY A N 1
ATOM 616 C CA . GLY A 1 81 ? -10.481 1.303 15.863 1.00 95.31 81 GLY A CA 1
ATOM 617 C C . GLY A 1 81 ? -9.060 1.375 15.317 1.00 95.31 81 GLY A C 1
ATOM 618 O O . GLY A 1 81 ? -8.549 2.461 15.024 1.00 95.31 81 GLY A O 1
ATOM 619 N N . SER A 1 82 ? -8.423 0.223 15.139 1.00 96.81 82 SER A N 1
ATOM 620 C CA . SER A 1 82 ? -7.061 0.139 14.609 1.00 96.81 82 SER A CA 1
ATOM 621 C C . SER A 1 82 ? -6.939 -0.763 13.388 1.00 96.81 82 SER A C 1
ATOM 623 O O . SER A 1 82 ? -7.677 -1.732 13.228 1.00 96.81 82 SER A O 1
ATOM 625 N N . ILE A 1 83 ? -5.979 -0.449 12.516 1.00 97.81 83 ILE A N 1
ATOM 626 C CA . ILE A 1 83 ? -5.497 -1.382 11.496 1.00 97.81 83 ILE A CA 1
ATOM 627 C C . ILE A 1 83 ? -4.055 -1.722 11.851 1.00 97.81 83 ILE A C 1
ATOM 629 O O . ILE A 1 83 ? -3.156 -0.899 11.701 1.00 97.81 83 ILE A O 1
ATOM 633 N N . THR A 1 84 ? -3.836 -2.949 12.305 1.00 97.38 84 THR A N 1
ATOM 634 C CA . THR A 1 84 ? -2.497 -3.523 12.438 1.00 97.38 84 THR A CA 1
ATOM 635 C C . THR A 1 84 ? -2.152 -4.191 11.120 1.00 97.38 84 THR A C 1
ATOM 637 O O . THR A 1 84 ? -2.889 -5.069 10.679 1.00 97.38 84 THR A O 1
ATOM 640 N N . SER A 1 85 ? -1.055 -3.797 10.471 1.00 96.12 85 SER A N 1
ATOM 641 C CA . SER A 1 85 ? -0.638 -4.440 9.219 1.00 96.12 85 SER A CA 1
ATOM 642 C C . SER A 1 85 ? 0.614 -5.287 9.374 1.00 96.12 85 SER A C 1
ATOM 644 O O . SER A 1 85 ? 1.567 -4.883 10.036 1.00 96.12 85 SER A O 1
ATOM 646 N N . VAL A 1 86 ? 0.614 -6.444 8.718 1.00 95.94 86 VAL A N 1
ATOM 647 C CA . VAL A 1 86 ? 1.796 -7.283 8.516 1.00 95.94 86 VAL A CA 1
ATOM 648 C C . VAL A 1 86 ? 2.062 -7.323 7.020 1.00 95.94 86 VAL A C 1
ATOM 650 O O . VAL A 1 86 ? 1.230 -7.800 6.245 1.00 95.94 86 VAL A O 1
ATOM 653 N N . GLN A 1 87 ? 3.205 -6.780 6.608 1.00 95.31 87 GLN A N 1
ATOM 654 C CA . GLN A 1 87 ? 3.527 -6.590 5.199 1.00 95.31 87 GLN A CA 1
ATOM 655 C C . GLN A 1 87 ? 4.819 -7.320 4.852 1.00 95.31 87 GLN A C 1
ATOM 657 O O . GLN A 1 87 ? 5.859 -7.076 5.463 1.00 95.31 87 GLN A O 1
ATOM 662 N N . ALA A 1 88 ? 4.764 -8.204 3.859 1.00 93.38 88 ALA A N 1
ATOM 663 C CA . ALA A 1 88 ? 5.968 -8.801 3.303 1.00 93.38 88 ALA A CA 1
ATOM 664 C C . ALA A 1 88 ? 6.659 -7.766 2.412 1.00 93.38 88 ALA A C 1
ATOM 666 O O . ALA A 1 88 ? 6.053 -7.281 1.455 1.00 93.38 88 ALA A O 1
ATOM 667 N N . VAL A 1 89 ? 7.917 -7.443 2.722 1.00 91.94 89 VAL A N 1
ATOM 668 C CA . VAL A 1 89 ? 8.766 -6.546 1.929 1.00 91.94 89 VAL A CA 1
ATOM 669 C C . VAL A 1 89 ? 9.803 -7.392 1.205 1.00 91.94 89 VAL A C 1
ATOM 671 O O . VAL A 1 89 ? 10.625 -8.048 1.837 1.00 91.94 89 VAL A O 1
ATOM 674 N N . TYR A 1 90 ? 9.745 -7.414 -0.1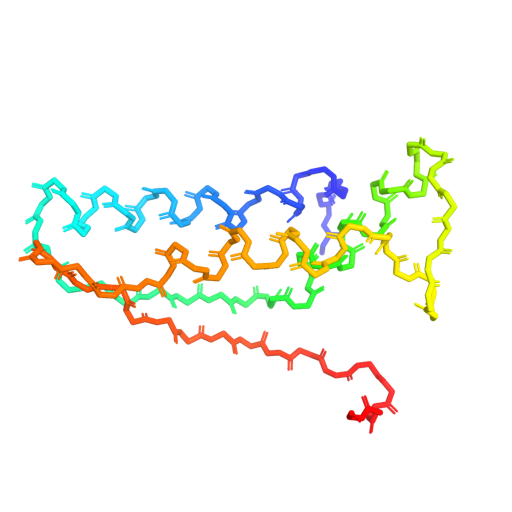25 1.00 89.12 90 TYR A N 1
ATOM 675 C CA . TYR A 1 90 ? 10.804 -8.012 -0.935 1.00 89.12 90 TYR A CA 1
ATOM 676 C C . TYR A 1 90 ? 11.906 -6.983 -1.196 1.00 89.12 90 TYR A C 1
ATOM 678 O O . TYR A 1 90 ? 11.621 -5.915 -1.738 1.00 89.12 90 TYR A O 1
ATOM 686 N N . VAL A 1 91 ? 13.143 -7.324 -0.834 1.00 85.81 91 VAL A N 1
ATOM 687 C CA . VAL A 1 91 ? 14.338 -6.527 -1.131 1.00 85.81 91 VAL A CA 1
ATOM 688 C C . VAL A 1 91 ? 14.946 -7.053 -2.436 1.00 85.81 91 VAL A C 1
ATOM 690 O O . VAL A 1 91 ? 15.359 -8.214 -2.489 1.00 85.81 91 VAL A O 1
ATOM 693 N N . PRO A 1 92 ? 14.951 -6.266 -3.525 1.00 79.44 92 PRO A N 1
ATOM 694 C CA . PRO A 1 92 ? 15.559 -6.699 -4.773 1.00 79.44 92 PRO A CA 1
ATOM 695 C C . PRO A 1 92 ? 17.084 -6.754 -4.627 1.00 79.44 92 PRO A C 1
ATOM 697 O O . PRO A 1 92 ? 17.702 -5.787 -4.200 1.00 79.44 92 PRO A O 1
ATOM 700 N N . ALA A 1 93 ? 17.679 -7.879 -5.029 1.00 78.88 93 ALA A N 1
ATOM 701 C CA . ALA A 1 93 ? 19.133 -8.080 -5.071 1.00 78.88 93 ALA A CA 1
ATOM 702 C C . ALA A 1 93 ? 19.882 -7.860 -3.735 1.00 78.88 93 ALA A C 1
ATOM 704 O O . ALA A 1 93 ? 21.076 -7.583 -3.761 1.00 78.88 93 ALA A O 1
ATOM 705 N N . ASP A 1 94 ? 19.197 -8.014 -2.595 1.00 71.62 94 ASP A N 1
ATOM 706 C CA . ASP A 1 94 ? 19.758 -7.860 -1.241 1.00 71.62 94 ASP A CA 1
ATOM 707 C C . ASP A 1 94 ? 20.372 -6.471 -0.936 1.00 71.62 94 ASP A C 1
ATOM 709 O O . ASP A 1 94 ? 21.175 -6.339 -0.013 1.00 71.62 94 ASP A O 1
ATOM 713 N N . ASP A 1 95 ? 19.978 -5.428 -1.677 1.00 66.06 95 ASP A N 1
ATOM 714 C CA . ASP A 1 95 ? 20.420 -4.041 -1.462 1.00 66.06 95 ASP A CA 1
ATOM 715 C C . ASP A 1 95 ? 19.411 -3.287 -0.567 1.00 66.06 95 ASP A C 1
ATOM 717 O O . ASP A 1 95 ? 18.255 -3.099 -0.962 1.00 66.06 95 ASP A O 1
ATOM 721 N N . LEU A 1 96 ? 19.828 -2.937 0.661 1.00 54.00 96 LEU A N 1
ATOM 722 C CA . LEU A 1 96 ? 18.998 -2.343 1.731 1.00 54.00 96 LEU A CA 1
ATOM 723 C C . LEU A 1 96 ? 19.003 -0.809 1.727 1.00 54.00 96 LEU A C 1
ATOM 725 O O . LEU A 1 96 ? 20.105 -0.218 1.737 1.00 54.00 96 LEU A O 1
#